Protein AF-A0A8J4AFY1-F1 (afdb_monomer)

Mean predicted aligned error: 15.75 Å

Radius of gyration: 25.74 Å; Cα contacts (8 Å, |Δi|>4): 44; chains: 1; bounding box: 50×51×75 Å

Structure (mmCIF, N/CA/C/O backbone):
data_AF-A0A8J4AFY1-F1
#
_entry.id   AF-A0A8J4AFY1-F1
#
loop_
_atom_site.group_PDB
_atom_site.id
_atom_site.type_symbol
_atom_site.label_atom_id
_atom_site.label_alt_id
_atom_site.label_comp_id
_atom_site.label_asym_id
_atom_site.label_entity_id
_atom_site.label_seq_id
_atom_site.pdbx_PDB_ins_code
_atom_site.Cartn_x
_atom_site.Cartn_y
_atom_site.Cartn_z
_atom_site.occupancy
_atom_site.B_iso_or_equiv
_atom_site.auth_seq_id
_atom_site.auth_comp_id
_atom_site.auth_asym_id
_atom_site.auth_atom_id
_atom_site.pdbx_PDB_model_num
ATOM 1 N N . MET A 1 1 ? 6.508 14.312 18.717 1.00 54.69 1 MET A N 1
ATOM 2 C CA . MET A 1 1 ? 6.370 14.007 17.274 1.00 54.69 1 MET A CA 1
ATOM 3 C C . MET A 1 1 ? 4.967 13.469 17.036 1.00 54.69 1 MET A C 1
ATOM 5 O O . MET A 1 1 ? 4.424 12.844 17.933 1.00 54.69 1 MET A O 1
ATOM 9 N N . THR A 1 2 ? 4.324 13.758 15.903 1.00 80.81 2 THR A N 1
ATOM 10 C CA . THR A 1 2 ? 2.975 13.216 15.638 1.00 80.81 2 THR A CA 1
ATOM 11 C C . THR A 1 2 ? 3.078 11.747 15.216 1.00 80.81 2 THR A C 1
ATOM 13 O O . THR A 1 2 ? 3.955 11.441 14.412 1.00 80.81 2 THR A O 1
ATOM 16 N N . ARG A 1 3 ? 2.156 10.871 15.641 1.00 86.56 3 ARG A N 1
ATOM 17 C CA . ARG A 1 3 ? 2.105 9.435 15.262 1.00 86.56 3 ARG A CA 1
ATOM 18 C C . ARG A 1 3 ? 2.258 9.174 13.751 1.00 86.56 3 ARG A C 1
ATOM 20 O O . ARG A 1 3 ? 2.871 8.199 13.332 1.00 86.56 3 ARG A O 1
ATOM 27 N N . LYS A 1 4 ? 1.775 10.100 12.916 1.00 86.38 4 LYS A N 1
ATOM 28 C CA . LYS A 1 4 ? 1.953 10.086 11.454 1.00 86.38 4 LYS A CA 1
ATOM 29 C C . LYS A 1 4 ? 3.419 10.206 11.000 1.00 86.38 4 LYS A C 1
ATOM 31 O O . LYS A 1 4 ? 3.819 9.555 10.041 1.00 86.38 4 LYS A O 1
ATOM 36 N N . HIS A 1 5 ? 4.229 11.014 11.684 1.00 85.81 5 HIS A N 1
ATOM 37 C CA . HIS A 1 5 ? 5.662 11.153 11.401 1.00 85.81 5 HIS A CA 1
ATOM 38 C C . HIS A 1 5 ? 6.442 9.898 11.793 1.00 85.81 5 HIS A C 1
ATOM 40 O O . HIS A 1 5 ? 7.357 9.516 11.075 1.00 85.81 5 HIS A O 1
ATOM 46 N N . GLU A 1 6 ? 6.061 9.234 12.884 1.00 88.75 6 GLU A N 1
ATOM 47 C CA . GLU A 1 6 ? 6.671 7.965 13.301 1.00 88.75 6 GLU A CA 1
ATOM 48 C C . GLU A 1 6 ? 6.366 6.850 12.295 1.00 88.75 6 GLU A C 1
ATOM 50 O O . GLU A 1 6 ? 7.277 6.145 11.864 1.00 88.75 6 GLU A O 1
ATOM 55 N N . ALA A 1 7 ? 5.114 6.758 11.831 1.00 88.88 7 ALA A N 1
ATOM 56 C CA . ALA A 1 7 ? 4.734 5.839 10.761 1.00 88.88 7 ALA A CA 1
ATOM 57 C C . ALA A 1 7 ? 5.510 6.115 9.457 1.00 88.88 7 ALA A C 1
ATOM 59 O O . ALA A 1 7 ? 6.003 5.185 8.819 1.00 88.88 7 ALA A O 1
ATOM 60 N N . ALA A 1 8 ? 5.677 7.389 9.082 1.00 86.69 8 ALA A N 1
ATOM 61 C CA . ALA A 1 8 ? 6.463 7.774 7.911 1.00 86.69 8 ALA A CA 1
ATOM 62 C C . ALA A 1 8 ? 7.958 7.438 8.065 1.00 86.69 8 ALA A C 1
ATOM 64 O O . ALA A 1 8 ? 8.573 6.938 7.125 1.00 86.69 8 ALA A O 1
ATOM 65 N N . ALA A 1 9 ? 8.538 7.667 9.246 1.00 88.38 9 ALA A N 1
ATOM 66 C CA . ALA A 1 9 ? 9.928 7.329 9.539 1.00 88.38 9 ALA A CA 1
ATOM 67 C C . ALA A 1 9 ? 10.170 5.812 9.503 1.00 88.38 9 ALA A C 1
ATOM 69 O O . ALA A 1 9 ? 11.194 5.364 8.990 1.00 88.38 9 ALA A O 1
ATOM 70 N N . LEU A 1 10 ? 9.210 5.016 9.988 1.00 90.06 10 LEU A N 1
ATOM 71 C CA . LEU A 1 10 ? 9.259 3.559 9.887 1.00 90.06 10 LEU A CA 1
ATOM 72 C C . LEU A 1 10 ? 9.205 3.096 8.422 1.00 90.06 10 LEU A C 1
ATOM 74 O O . LEU A 1 10 ? 9.980 2.230 8.019 1.00 90.06 10 LEU A O 1
ATOM 78 N N . ALA A 1 11 ? 8.326 3.701 7.617 1.00 89.31 11 ALA A N 1
ATOM 79 C CA . ALA A 1 11 ? 8.174 3.374 6.201 1.00 89.31 11 ALA A CA 1
ATOM 80 C C . ALA A 1 11 ? 9.394 3.766 5.347 1.00 89.31 11 ALA A C 1
ATOM 82 O O . ALA A 1 11 ? 9.660 3.105 4.344 1.00 89.31 11 ALA A O 1
ATOM 83 N N . ALA A 1 12 ? 10.147 4.801 5.740 1.00 87.62 12 ALA A N 1
ATOM 84 C CA . ALA A 1 12 ? 11.271 5.337 4.968 1.00 87.62 12 ALA A CA 1
ATOM 85 C C . ALA A 1 12 ? 12.292 4.260 4.566 1.00 87.62 12 ALA A C 1
ATOM 87 O O . ALA A 1 12 ? 12.652 4.171 3.398 1.00 87.62 12 ALA A O 1
ATOM 88 N N . ARG A 1 13 ? 12.661 3.363 5.491 1.00 87.81 13 ARG A N 1
ATOM 89 C CA . ARG A 1 13 ? 13.618 2.275 5.213 1.00 87.81 13 ARG A CA 1
ATOM 90 C C . ARG A 1 13 ? 13.131 1.321 4.121 1.00 87.81 13 ARG A C 1
ATOM 92 O O . ARG A 1 13 ? 13.916 0.881 3.289 1.00 87.81 13 ARG A O 1
ATOM 99 N N . GLY A 1 14 ? 11.837 1.001 4.123 1.00 86.38 14 GLY A N 1
ATOM 100 C CA . GLY A 1 14 ? 11.235 0.161 3.088 1.00 86.38 14 GLY A CA 1
ATOM 101 C C . GLY A 1 14 ? 11.163 0.878 1.740 1.00 86.38 14 GLY A C 1
ATOM 102 O O . GLY A 1 14 ? 11.420 0.269 0.708 1.00 86.38 14 GLY A O 1
ATOM 103 N N . ILE A 1 15 ? 10.865 2.180 1.749 1.00 87.25 15 ILE A N 1
ATOM 104 C CA . ILE A 1 15 ? 10.842 3.012 0.538 1.00 87.25 15 ILE A CA 1
ATOM 105 C C . ILE A 1 15 ? 12.237 3.100 -0.090 1.00 87.25 15 ILE A C 1
ATOM 107 O O . ILE A 1 15 ? 12.355 2.984 -1.310 1.00 87.25 15 ILE A O 1
ATOM 111 N N . ASP A 1 16 ? 13.278 3.268 0.723 1.00 87.44 16 ASP A N 1
ATOM 112 C CA . ASP A 1 16 ? 14.659 3.303 0.242 1.00 87.44 16 ASP A CA 1
ATOM 113 C C . ASP A 1 16 ? 15.071 1.944 -0.347 1.00 87.44 16 ASP A C 1
ATOM 115 O O . ASP A 1 16 ? 15.562 1.900 -1.470 1.00 87.44 16 ASP A O 1
ATOM 119 N N . ALA A 1 17 ? 14.735 0.825 0.305 1.00 85.25 17 ALA A N 1
ATOM 120 C CA . ALA A 1 17 ? 14.996 -0.510 -0.244 1.00 85.25 17 ALA A CA 1
ATOM 121 C C . ALA A 1 17 ? 14.274 -0.769 -1.585 1.00 85.25 17 ALA A C 1
ATOM 123 O O . 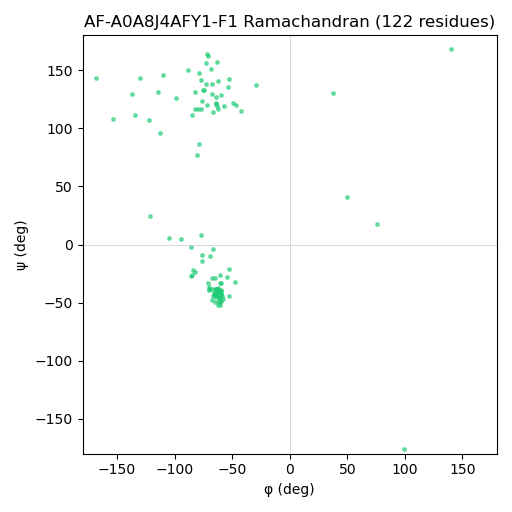ALA A 1 17 ? 14.841 -1.368 -2.499 1.00 85.25 17 ALA A O 1
ATOM 124 N N . ILE A 1 18 ? 13.031 -0.296 -1.735 1.00 85.94 18 ILE A N 1
ATOM 125 C CA . ILE A 1 18 ? 12.281 -0.372 -3.002 1.00 85.94 18 ILE A CA 1
ATOM 126 C C . ILE A 1 18 ? 12.954 0.475 -4.085 1.00 85.94 18 ILE A C 1
ATOM 128 O O . ILE A 1 18 ? 13.044 0.055 -5.240 1.00 85.94 18 ILE A O 1
ATOM 132 N N . ARG A 1 19 ? 13.426 1.673 -3.725 1.00 86.50 19 ARG A N 1
ATOM 133 C CA . ARG A 1 19 ? 14.168 2.542 -4.640 1.00 86.50 19 ARG A CA 1
ATOM 134 C C . ARG A 1 19 ? 15.452 1.864 -5.103 1.00 86.50 19 ARG A C 1
ATOM 136 O O . ARG A 1 19 ? 15.720 1.867 -6.300 1.00 86.50 19 ARG A O 1
ATOM 143 N N . ASP A 1 20 ? 16.195 1.250 -4.193 1.00 84.50 20 ASP A N 1
ATOM 144 C CA . ASP A 1 20 ? 17.427 0.535 -4.521 1.00 84.50 20 ASP A CA 1
ATOM 145 C C . ASP A 1 20 ? 17.156 -0.644 -5.465 1.00 84.50 20 ASP A C 1
ATOM 147 O O . ASP A 1 20 ? 17.874 -0.811 -6.452 1.00 84.50 20 ASP A O 1
ATOM 151 N N . ALA A 1 21 ? 16.071 -1.396 -5.234 1.00 81.00 21 ALA A N 1
ATOM 152 C CA . ALA A 1 21 ? 15.616 -2.476 -6.115 1.00 81.00 21 ALA A CA 1
ATOM 153 C C . ALA A 1 21 ? 15.227 -1.979 -7.522 1.00 81.00 21 ALA A C 1
ATOM 155 O O . ALA A 1 21 ? 15.496 -2.639 -8.523 1.00 81.00 21 ALA A O 1
ATOM 156 N N . TYR A 1 22 ? 14.613 -0.798 -7.621 1.00 80.56 22 TYR A N 1
ATOM 157 C CA . TYR A 1 22 ? 14.294 -0.180 -8.910 1.00 80.56 22 TYR A CA 1
ATOM 158 C C . TYR A 1 22 ? 15.549 0.299 -9.656 1.00 80.56 22 TYR A C 1
ATOM 160 O O . TYR A 1 22 ? 15.639 0.172 -10.878 1.00 80.56 22 TYR A O 1
ATOM 168 N N . LEU A 1 23 ? 16.516 0.857 -8.923 1.00 85.75 23 LEU A N 1
ATOM 169 C CA . LEU A 1 23 ? 17.765 1.380 -9.479 1.00 85.75 23 LEU A CA 1
ATOM 170 C C . LEU A 1 23 ? 18.770 0.281 -9.845 1.00 85.75 23 LEU A C 1
ATOM 172 O O . LEU A 1 23 ? 19.727 0.552 -10.573 1.00 85.75 23 LEU A O 1
ATOM 176 N N . THR A 1 24 ? 18.565 -0.953 -9.383 1.00 80.12 24 THR A N 1
ATOM 177 C CA . THR A 1 24 ? 19.406 -2.089 -9.764 1.00 80.12 24 THR A CA 1
ATOM 178 C C . THR A 1 24 ? 19.166 -2.512 -11.225 1.00 80.12 24 THR A C 1
ATOM 180 O O . THR A 1 24 ? 18.203 -2.108 -11.890 1.00 80.12 24 THR A O 1
ATOM 183 N N . GLY A 1 25 ? 20.120 -3.265 -11.782 1.00 73.12 25 GLY A N 1
ATOM 184 C CA . GLY A 1 25 ? 20.098 -3.696 -13.183 1.00 73.12 25 GLY A CA 1
ATOM 185 C C . GLY A 1 25 ? 18.915 -4.612 -13.523 1.00 73.12 25 GLY A C 1
ATOM 186 O O . GLY A 1 25 ? 18.346 -5.262 -12.652 1.00 73.12 25 GLY A O 1
ATOM 187 N N . GLY A 1 26 ? 18.551 -4.669 -14.803 1.00 84.75 26 GLY A N 1
ATOM 188 C CA . GLY A 1 26 ? 17.423 -5.454 -15.309 1.00 84.75 26 GLY A CA 1
ATOM 189 C C . GLY A 1 26 ? 16.648 -4.696 -16.385 1.00 84.75 26 GLY A C 1
ATOM 190 O O . GLY A 1 26 ? 16.861 -3.501 -16.594 1.00 84.75 26 GLY A O 1
ATOM 191 N N . SER A 1 27 ? 15.756 -5.396 -17.079 1.00 91.31 27 SER A N 1
ATOM 192 C CA . SER A 1 27 ? 14.794 -4.762 -17.987 1.00 91.31 27 SER A CA 1
ATOM 193 C C . SER A 1 27 ? 13.695 -4.033 -17.208 1.00 91.31 27 SER A C 1
ATOM 195 O O . SER A 1 27 ? 13.373 -4.396 -16.075 1.00 91.31 27 SER A O 1
ATOM 197 N N . ASP A 1 28 ? 13.052 -3.044 -17.830 1.00 88.50 28 ASP A N 1
ATOM 198 C CA . ASP A 1 28 ? 11.940 -2.319 -17.199 1.00 88.50 28 ASP A CA 1
ATOM 199 C C . ASP A 1 28 ? 10.769 -3.243 -16.837 1.00 88.50 28 ASP A C 1
ATOM 201 O O . ASP A 1 28 ? 10.141 -3.066 -15.795 1.00 88.50 28 ASP A O 1
ATOM 205 N N . ALA A 1 29 ? 10.530 -4.294 -17.629 1.00 88.31 29 ALA A N 1
ATOM 206 C CA . ALA A 1 29 ? 9.536 -5.318 -17.314 1.00 88.31 29 ALA A CA 1
ATOM 207 C C . ALA A 1 29 ? 9.859 -6.053 -16.001 1.00 88.31 29 ALA A C 1
ATOM 209 O O . ALA A 1 29 ? 8.976 -6.241 -15.166 1.00 88.31 29 ALA A O 1
ATOM 210 N N . GLN A 1 30 ? 11.126 -6.422 -15.782 1.00 88.31 30 GLN A N 1
ATOM 211 C CA . GLN A 1 30 ? 11.563 -7.072 -14.541 1.00 88.31 30 GLN A CA 1
ATOM 212 C C . GLN A 1 30 ? 11.467 -6.129 -13.340 1.00 88.31 30 GLN A C 1
ATOM 214 O O . GLN A 1 30 ? 11.047 -6.555 -12.267 1.00 88.31 30 GLN A O 1
ATOM 219 N N . ARG A 1 31 ? 11.794 -4.844 -13.522 1.00 86.62 31 ARG A N 1
ATOM 220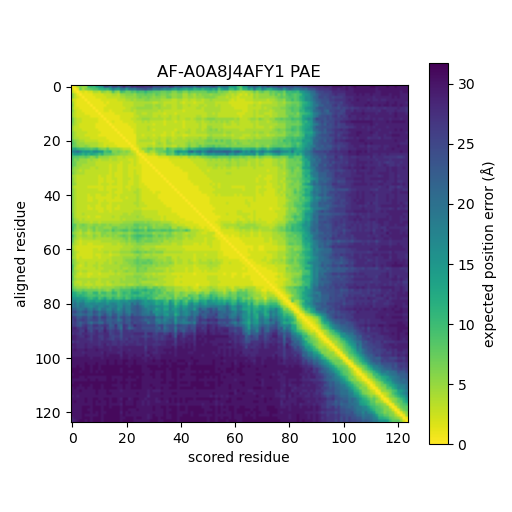 C CA . ARG A 1 31 ? 11.632 -3.826 -12.473 1.00 86.62 31 ARG A CA 1
ATOM 221 C C . ARG A 1 31 ? 10.171 -3.683 -12.065 1.00 86.62 31 ARG A C 1
ATOM 223 O O . ARG A 1 31 ? 9.861 -3.740 -10.881 1.00 86.62 31 ARG A O 1
ATOM 230 N N . VAL A 1 32 ? 9.267 -3.541 -13.034 1.00 85.81 32 VAL A N 1
ATOM 231 C CA . VAL A 1 32 ? 7.825 -3.432 -12.766 1.00 85.81 32 VAL A CA 1
ATOM 232 C C . VAL A 1 32 ? 7.295 -4.700 -12.096 1.00 85.81 32 VAL A C 1
ATOM 234 O O . VAL A 1 32 ? 6.580 -4.590 -11.103 1.00 85.81 32 VAL A O 1
ATOM 237 N N . ALA A 1 33 ? 7.683 -5.888 -12.569 1.00 86.25 33 ALA A N 1
ATOM 238 C CA . ALA A 1 33 ? 7.301 -7.151 -11.941 1.00 86.25 33 ALA A CA 1
ATOM 239 C C . ALA A 1 33 ? 7.762 -7.222 -10.475 1.00 86.25 33 ALA A C 1
ATOM 241 O O . ALA A 1 33 ? 6.956 -7.506 -9.595 1.00 86.25 33 ALA A O 1
ATOM 242 N N . ALA A 1 34 ? 9.018 -6.870 -10.187 1.00 87.06 34 ALA A N 1
ATOM 243 C CA . ALA A 1 34 ? 9.531 -6.836 -8.819 1.00 87.06 34 ALA A CA 1
ATOM 244 C C . ALA A 1 34 ? 8.740 -5.865 -7.924 1.00 87.06 34 ALA A C 1
ATOM 246 O O . ALA A 1 34 ? 8.397 -6.202 -6.792 1.00 87.06 34 ALA A O 1
ATOM 247 N N . LEU A 1 35 ? 8.396 -4.677 -8.432 1.00 86.06 35 LEU A N 1
ATOM 248 C CA . LEU A 1 35 ? 7.581 -3.707 -7.694 1.00 86.06 35 LEU A CA 1
ATOM 249 C C . LEU A 1 35 ? 6.163 -4.224 -7.413 1.00 86.06 35 LEU A C 1
ATOM 251 O O . LEU A 1 35 ? 5.640 -3.992 -6.321 1.00 86.06 35 LEU A O 1
ATOM 255 N N . ILE A 1 36 ? 5.552 -4.935 -8.366 1.00 85.75 36 ILE A N 1
ATOM 256 C CA . ILE A 1 36 ? 4.241 -5.577 -8.189 1.00 85.75 36 ILE A CA 1
ATOM 257 C C . ILE A 1 36 ? 4.308 -6.624 -7.071 1.00 85.75 36 ILE A C 1
ATOM 259 O O . ILE A 1 36 ? 3.467 -6.601 -6.170 1.00 85.75 36 ILE A O 1
ATOM 263 N N . GLU A 1 37 ? 5.326 -7.488 -7.084 1.00 87.38 37 GLU A N 1
ATOM 264 C CA . GLU A 1 37 ? 5.528 -8.516 -6.054 1.00 87.38 37 GLU A CA 1
ATOM 265 C C . GLU A 1 37 ? 5.720 -7.898 -4.661 1.00 87.38 37 GLU A C 1
ATOM 267 O O . GLU A 1 37 ? 5.070 -8.304 -3.693 1.00 87.38 37 GLU A O 1
ATOM 272 N N . ILE A 1 38 ? 6.543 -6.848 -4.554 1.00 86.81 38 ILE A N 1
ATOM 273 C CA . ILE A 1 38 ? 6.757 -6.132 -3.289 1.00 86.81 38 ILE A CA 1
ATOM 274 C C . ILE A 1 38 ? 5.447 -5.521 -2.775 1.00 86.81 38 ILE A C 1
ATOM 276 O O . ILE A 1 38 ? 5.122 -5.650 -1.591 1.00 86.81 38 ILE A O 1
ATOM 280 N N . ALA A 1 39 ? 4.674 -4.874 -3.652 1.00 84.62 39 ALA A N 1
ATOM 281 C CA . ALA A 1 39 ? 3.396 -4.275 -3.283 1.00 84.62 39 ALA A CA 1
ATOM 282 C C . ALA A 1 39 ? 2.392 -5.339 -2.801 1.00 84.62 39 ALA A C 1
ATOM 284 O O . ALA A 1 39 ? 1.721 -5.143 -1.782 1.00 84.62 39 ALA A O 1
ATOM 285 N N . GLY A 1 40 ? 2.323 -6.481 -3.491 1.00 83.88 40 GLY A N 1
ATOM 286 C CA . GLY A 1 40 ? 1.492 -7.621 -3.105 1.00 83.88 40 GLY A CA 1
ATOM 287 C C . GLY A 1 40 ? 1.866 -8.179 -1.730 1.00 83.88 40 GLY A C 1
ATOM 288 O O . GLY A 1 40 ? 0.998 -8.318 -0.862 1.00 83.88 40 GLY A O 1
ATOM 289 N N . ALA A 1 41 ? 3.158 -8.423 -1.497 1.00 89.38 41 ALA A N 1
ATOM 290 C CA . ALA A 1 41 ? 3.674 -8.915 -0.221 1.00 89.38 41 ALA A CA 1
ATOM 291 C C . ALA A 1 41 ? 3.384 -7.943 0.937 1.00 89.38 41 ALA A C 1
ATOM 293 O O . ALA A 1 41 ? 2.894 -8.353 1.994 1.00 89.38 41 ALA A O 1
ATOM 294 N N . ALA A 1 42 ? 3.608 -6.642 0.728 1.00 90.38 42 ALA A N 1
ATOM 295 C CA . ALA A 1 42 ? 3.319 -5.614 1.723 1.00 90.38 42 ALA A CA 1
ATOM 296 C C . ALA A 1 42 ? 1.822 -5.548 2.070 1.00 90.38 42 ALA A C 1
ATOM 298 O O . ALA A 1 42 ? 1.457 -5.484 3.247 1.00 90.38 42 ALA A O 1
ATOM 299 N N . ALA A 1 43 ? 0.939 -5.618 1.067 1.00 88.88 43 ALA A N 1
ATOM 300 C CA . ALA A 1 43 ? -0.505 -5.629 1.288 1.00 88.88 43 ALA A CA 1
ATOM 301 C C . ALA A 1 43 ? -0.961 -6.883 2.056 1.00 88.88 43 ALA A C 1
ATOM 303 O O . ALA A 1 43 ? -1.770 -6.782 2.981 1.00 88.88 43 ALA A O 1
ATOM 304 N N . ALA A 1 44 ? -0.423 -8.061 1.725 1.00 88.31 44 ALA A N 1
ATOM 305 C CA . ALA A 1 44 ? -0.714 -9.300 2.447 1.00 88.31 44 ALA A CA 1
ATOM 306 C C . ALA A 1 44 ? -0.296 -9.218 3.926 1.00 88.31 44 ALA A C 1
ATOM 308 O O . ALA A 1 44 ? -1.066 -9.599 4.817 1.00 88.31 44 ALA A O 1
ATOM 309 N N . LEU A 1 45 ? 0.881 -8.652 4.203 1.00 91.38 45 LEU A N 1
ATOM 310 C CA . LEU A 1 45 ? 1.353 -8.430 5.567 1.00 91.38 45 LEU A CA 1
ATOM 311 C C . LEU A 1 45 ? 0.461 -7.435 6.319 1.00 91.38 45 LEU A C 1
ATOM 313 O O . LEU A 1 45 ? 0.050 -7.710 7.445 1.00 91.38 45 LEU A O 1
ATOM 317 N N . ALA A 1 46 ? 0.093 -6.317 5.691 1.00 92.12 46 ALA A N 1
ATOM 318 C CA . ALA A 1 46 ? -0.792 -5.323 6.295 1.00 92.12 46 ALA A CA 1
ATOM 319 C C . ALA A 1 46 ? -2.160 -5.921 6.671 1.00 92.12 46 ALA A C 1
ATOM 321 O O . ALA A 1 46 ? -2.636 -5.709 7.786 1.00 92.12 46 ALA A O 1
ATOM 322 N N . ARG A 1 47 ? -2.768 -6.730 5.789 1.00 91.12 47 ARG A N 1
ATOM 323 C CA . ARG A 1 47 ? -4.023 -7.456 6.077 1.00 91.12 47 ARG A CA 1
ATOM 324 C C . ARG A 1 47 ? -3.871 -8.407 7.254 1.00 91.12 47 ARG A C 1
ATOM 326 O O . ARG A 1 47 ? -4.756 -8.478 8.102 1.00 91.12 47 ARG A O 1
ATOM 333 N N . THR A 1 48 ? -2.751 -9.121 7.302 1.00 92.50 48 THR A N 1
ATOM 334 C CA . THR A 1 48 ? -2.420 -10.054 8.382 1.00 92.50 48 THR A CA 1
ATOM 335 C C . THR A 1 48 ? -2.346 -9.314 9.716 1.00 92.50 48 THR A C 1
ATOM 337 O O . THR A 1 48 ? -3.055 -9.670 10.656 1.00 92.50 48 THR A O 1
ATOM 340 N N . VAL A 1 49 ? -1.572 -8.228 9.784 1.00 93.50 49 VAL A N 1
ATOM 341 C CA . VAL A 1 49 ? -1.457 -7.397 10.989 1.00 93.50 49 VAL A CA 1
ATOM 342 C C . VAL A 1 49 ? -2.816 -6.827 11.389 1.00 93.50 49 VAL A C 1
ATOM 344 O O . VAL A 1 49 ? -3.216 -6.982 12.540 1.00 93.50 49 VAL A O 1
ATOM 347 N N . ALA A 1 50 ? -3.564 -6.240 10.453 1.00 91.12 50 ALA A N 1
ATOM 348 C CA . ALA A 1 50 ? -4.873 -5.660 10.739 1.00 91.12 50 ALA A CA 1
ATOM 349 C C . ALA A 1 50 ? -5.870 -6.700 11.276 1.00 91.12 50 ALA A C 1
ATOM 351 O O . ALA A 1 50 ? -6.585 -6.422 12.239 1.00 91.12 50 ALA A O 1
ATOM 352 N N . ARG A 1 51 ? -5.881 -7.912 10.703 1.00 88.06 51 ARG A N 1
ATOM 353 C CA . ARG A 1 51 ? -6.755 -9.013 11.129 1.00 88.06 51 ARG A CA 1
ATOM 354 C C . ARG A 1 51 ? -6.396 -9.532 12.520 1.00 88.06 51 ARG A C 1
ATOM 356 O O . ARG A 1 51 ? -7.294 -9.699 13.336 1.00 88.06 51 ARG A O 1
ATOM 363 N N . PHE A 1 52 ? -5.117 -9.797 12.785 1.00 93.00 52 PHE A N 1
ATOM 364 C CA . PHE A 1 52 ? -4.679 -10.408 14.048 1.00 93.00 52 PHE A CA 1
ATOM 365 C C . PHE A 1 52 ? -4.534 -9.412 15.200 1.00 93.00 52 PHE A C 1
ATOM 367 O O . PHE A 1 52 ? -4.577 -9.813 16.359 1.00 93.00 52 PHE A O 1
ATOM 374 N N . ARG A 1 53 ? -4.338 -8.123 14.906 1.00 91.25 53 ARG A N 1
ATOM 375 C CA . ARG A 1 53 ? -4.185 -7.066 15.918 1.00 91.25 53 ARG A CA 1
ATOM 376 C C . ARG A 1 53 ? -5.418 -6.177 16.059 1.00 91.25 53 ARG A C 1
ATOM 378 O O . ARG A 1 53 ? -5.354 -5.205 16.798 1.00 91.25 53 ARG A O 1
ATOM 385 N N . HIS A 1 54 ? -6.515 -6.507 15.373 1.00 88.19 54 HIS A N 1
ATOM 386 C CA . HIS A 1 54 ? -7.772 -5.752 15.403 1.00 88.19 54 HIS A CA 1
ATOM 387 C C . HIS A 1 54 ? -7.578 -4.244 15.166 1.00 88.19 54 HIS A C 1
ATOM 389 O O . HIS A 1 54 ? -8.196 -3.416 15.830 1.00 88.19 54 HIS A O 1
ATOM 395 N N . VAL A 1 55 ? -6.700 -3.888 14.224 1.00 90.94 55 VAL A N 1
ATOM 396 C CA . VAL A 1 55 ? -6.369 -2.484 13.939 1.00 90.94 55 VAL A CA 1
ATOM 397 C C . VAL A 1 55 ? -7.580 -1.781 13.328 1.00 90.94 55 VAL A C 1
ATOM 399 O O . VAL A 1 55 ? -8.151 -2.264 12.345 1.00 90.94 55 VAL A O 1
ATOM 402 N N . ASP A 1 56 ? -7.949 -0.624 13.879 1.00 89.62 56 ASP A N 1
ATOM 403 C CA . ASP A 1 56 ? -9.052 0.177 13.356 1.00 89.62 56 ASP A CA 1
ATOM 404 C C . ASP A 1 56 ? -8.652 0.890 12.053 1.00 89.62 56 ASP A C 1
ATOM 406 O O . ASP A 1 56 ? -7.619 1.554 11.941 1.00 89.62 56 ASP A O 1
ATOM 410 N N . ARG A 1 57 ? -9.528 0.802 11.051 1.00 88.62 57 ARG A N 1
ATOM 411 C CA . ARG A 1 57 ? -9.391 1.529 9.785 1.00 88.62 57 ARG A CA 1
ATOM 412 C C . ARG A 1 57 ? -9.388 3.045 9.984 1.00 88.62 57 ARG A C 1
ATOM 414 O O . ARG A 1 57 ? -8.733 3.736 9.211 1.00 88.62 57 ARG A O 1
ATOM 421 N N . VAL A 1 58 ? -10.127 3.559 10.974 1.00 91.44 58 VAL A N 1
ATOM 422 C CA . VAL A 1 58 ? -10.204 5.004 11.244 1.00 91.44 58 VAL A CA 1
ATOM 423 C C . VAL A 1 58 ? -8.846 5.516 11.695 1.00 91.44 58 VAL A C 1
ATOM 425 O O . VAL A 1 58 ? -8.367 6.516 11.169 1.00 91.44 58 VAL A O 1
ATOM 428 N N . GLU A 1 59 ? -8.175 4.772 12.572 1.00 91.88 59 GLU A N 1
ATOM 429 C CA . GLU A 1 59 ? -6.806 5.076 12.976 1.00 91.88 59 GLU A CA 1
ATOM 430 C C . GLU A 1 59 ? -5.842 5.051 11.782 1.00 91.88 59 GLU A C 1
ATOM 432 O O . GLU A 1 59 ? -5.058 5.984 11.595 1.00 91.88 59 GLU A O 1
ATOM 437 N N . LEU A 1 60 ? -5.942 4.043 10.910 1.00 91.50 60 LEU A N 1
ATOM 438 C CA . LEU A 1 60 ? -5.101 3.960 9.712 1.00 91.50 60 LEU A CA 1
ATOM 439 C C . LEU A 1 60 ? -5.282 5.166 8.779 1.00 91.50 60 LEU A C 1
ATOM 441 O O . LEU A 1 60 ? -4.287 5.675 8.264 1.00 91.50 60 LEU A O 1
ATOM 445 N N . PHE A 1 61 ? -6.508 5.671 8.595 1.00 91.94 61 PHE A N 1
ATOM 446 C CA . PHE A 1 61 ? -6.771 6.862 7.774 1.00 91.94 61 PHE A CA 1
ATOM 447 C C . PHE A 1 61 ? -6.067 8.130 8.279 1.00 91.94 61 PHE A C 1
ATOM 449 O O . PHE A 1 61 ? -5.798 9.034 7.480 1.00 91.94 61 PHE A O 1
ATOM 456 N N . GLU A 1 62 ? -5.766 8.210 9.575 1.00 92.69 62 GLU A N 1
ATOM 457 C CA . GLU A 1 62 ? -5.037 9.334 10.169 1.00 92.69 62 GLU A CA 1
ATOM 458 C C . GLU A 1 62 ? -3.514 9.164 10.074 1.00 92.69 62 GLU A C 1
ATOM 460 O O . GLU A 1 62 ? -2.775 10.150 9.998 1.00 92.69 62 GLU A O 1
ATOM 465 N N . LEU A 1 63 ? -3.031 7.919 10.024 1.00 91.69 63 LEU A N 1
ATOM 466 C CA . LEU A 1 63 ? -1.603 7.602 9.947 1.00 91.69 63 LEU A CA 1
ATOM 467 C C . LEU A 1 63 ? -1.052 7.616 8.518 1.00 91.69 63 LEU A C 1
ATOM 469 O O . LEU A 1 63 ? 0.134 7.884 8.327 1.00 91.69 63 LEU A O 1
ATOM 473 N N . VAL A 1 64 ? -1.884 7.364 7.505 1.00 89.19 64 VAL A N 1
ATOM 474 C CA . VAL A 1 64 ? -1.430 7.353 6.109 1.00 89.19 64 VAL A CA 1
ATOM 475 C C . VAL A 1 64 ? -1.498 8.733 5.455 1.00 89.19 64 VAL A C 1
ATOM 477 O O . VAL A 1 64 ? -2.347 9.576 5.753 1.00 89.19 64 VAL A O 1
ATOM 480 N N . SER A 1 65 ? -0.605 8.972 4.496 1.00 84.81 65 SER A N 1
ATOM 481 C CA . SER A 1 65 ? -0.658 10.174 3.655 1.00 84.81 65 SER A CA 1
ATOM 482 C C . SER A 1 65 ? -1.830 10.143 2.673 1.00 84.81 65 SER A C 1
ATOM 484 O O . SER A 1 65 ? -2.401 11.190 2.378 1.00 84.81 65 SER A O 1
ATOM 486 N N . ARG A 1 66 ? -2.203 8.955 2.180 1.00 85.19 66 ARG A N 1
ATOM 487 C CA . ARG A 1 66 ? -3.269 8.757 1.193 1.00 85.19 66 ARG A CA 1
ATOM 488 C C . ARG A 1 66 ? -4.329 7.812 1.733 1.00 85.19 66 ARG A C 1
ATOM 490 O O . ARG A 1 66 ? -4.131 6.605 1.819 1.00 85.19 66 ARG A O 1
ATOM 497 N N . ARG A 1 67 ? -5.484 8.377 2.076 1.00 87.56 67 ARG A N 1
ATOM 498 C CA . ARG A 1 67 ? -6.614 7.612 2.618 1.00 87.56 67 ARG A CA 1
ATOM 499 C C . ARG A 1 67 ? -7.190 6.616 1.608 1.00 87.56 67 ARG A C 1
ATOM 501 O O . ARG A 1 67 ? -7.662 5.562 2.014 1.00 87.56 67 ARG A O 1
ATOM 508 N N . SER A 1 68 ? -7.093 6.906 0.309 1.00 84.56 68 SER A N 1
ATOM 509 C CA . SER A 1 68 ? -7.517 6.010 -0.781 1.00 84.56 68 SER A CA 1
ATOM 510 C C . SER A 1 68 ? -6.887 4.620 -0.713 1.00 84.56 68 SER A C 1
ATOM 512 O O . SER A 1 68 ? -7.489 3.656 -1.173 1.00 84.56 68 SER A O 1
ATOM 514 N N . ASP A 1 69 ? -5.697 4.511 -0.126 1.00 84.75 69 ASP A N 1
ATOM 515 C CA . ASP A 1 69 ? -4.895 3.292 -0.167 1.00 84.75 69 ASP A CA 1
ATOM 516 C C . ASP A 1 69 ? -5.319 2.304 0.928 1.00 84.75 69 ASP A C 1
ATOM 518 O O . ASP A 1 69 ? -5.116 1.099 0.789 1.00 84.75 69 ASP A O 1
ATOM 522 N N . VAL A 1 70 ? -5.973 2.791 1.991 1.00 89.12 70 VAL A N 1
ATOM 523 C CA . VAL A 1 70 ? -6.315 1.994 3.178 1.00 89.12 70 VAL A CA 1
ATOM 524 C C . VAL A 1 70 ? -7.259 0.849 2.833 1.00 89.12 70 VAL A C 1
ATOM 526 O O . VAL A 1 70 ? -6.977 -0.297 3.171 1.00 89.12 70 VAL A O 1
ATOM 529 N N . LEU A 1 71 ? -8.381 1.125 2.164 1.00 88.38 71 LEU A N 1
ATOM 530 C CA . LEU A 1 71 ? -9.385 0.087 1.918 1.00 88.38 71 LEU A CA 1
ATOM 531 C C . LEU A 1 71 ? -8.845 -1.023 0.994 1.00 88.38 71 LEU A C 1
ATOM 533 O O . LEU A 1 71 ? -8.904 -2.187 1.403 1.00 88.38 71 LEU A O 1
ATOM 537 N N . PRO A 1 72 ? -8.233 -0.722 -0.169 1.00 85.19 72 PRO A N 1
ATOM 538 C CA . PRO A 1 72 ? -7.674 -1.759 -1.036 1.00 85.19 72 PRO A CA 1
ATOM 539 C C . PRO A 1 72 ? -6.534 -2.559 -0.387 1.00 85.19 72 PRO A C 1
ATOM 541 O O . PRO A 1 72 ? -6.481 -3.789 -0.512 1.00 85.19 72 PRO A O 1
ATOM 544 N N . VAL A 1 73 ? -5.646 -1.894 0.372 1.00 87.44 73 VAL A N 1
ATOM 545 C CA . VAL A 1 73 ? -4.585 -2.580 1.131 1.00 87.44 73 VAL A CA 1
ATOM 546 C C . VAL A 1 73 ? -5.202 -3.558 2.121 1.00 87.44 73 VAL A C 1
ATOM 548 O O . VAL A 1 73 ? -4.752 -4.692 2.195 1.00 87.44 73 VAL A O 1
ATOM 551 N N . LEU A 1 74 ? -6.301 -3.198 2.786 1.00 89.19 74 LEU A N 1
ATOM 552 C CA . LEU A 1 74 ? -7.040 -4.091 3.684 1.00 89.19 74 LEU A CA 1
ATOM 553 C C . LEU A 1 74 ? -7.928 -5.128 2.963 1.00 89.19 74 LEU A C 1
ATOM 555 O O . LEU A 1 74 ? -8.697 -5.834 3.615 1.00 89.19 74 LEU A O 1
ATOM 559 N N . GLY A 1 75 ? -7.825 -5.252 1.635 1.00 82.56 75 GLY A N 1
ATOM 560 C CA . GLY A 1 75 ? -8.591 -6.216 0.835 1.00 82.56 75 GLY A CA 1
ATOM 561 C C . GLY A 1 75 ? -10.051 -5.811 0.622 1.00 82.56 75 GLY A C 1
ATOM 562 O O . GLY A 1 75 ? -10.884 -6.650 0.291 1.00 82.56 75 GLY A O 1
ATOM 563 N N . ARG A 1 76 ? -10.380 -4.534 0.841 1.00 81.62 76 ARG A N 1
ATOM 564 C CA . ARG A 1 76 ? -11.716 -3.962 0.664 1.00 81.62 76 ARG A CA 1
ATOM 565 C C . ARG A 1 76 ? -11.687 -2.971 -0.501 1.00 81.62 76 ARG A C 1
ATOM 567 O O . ARG A 1 76 ? -11.342 -1.810 -0.327 1.00 81.62 76 ARG A O 1
ATOM 574 N N . GLY A 1 77 ? -12.060 -3.426 -1.691 1.00 76.94 77 GLY A N 1
ATOM 575 C CA . GLY A 1 77 ? -12.010 -2.621 -2.916 1.00 76.94 77 GLY A CA 1
ATOM 576 C C . GLY A 1 77 ? -10.776 -2.912 -3.769 1.00 76.94 77 GLY A C 1
ATOM 577 O O . GLY A 1 77 ? -10.005 -3.821 -3.472 1.00 76.94 77 GLY A O 1
ATOM 578 N N . GLN A 1 78 ? -10.624 -2.158 -4.854 1.00 67.56 78 GLN A N 1
ATOM 579 C CA . GLN A 1 78 ? -9.560 -2.342 -5.842 1.00 67.56 78 GLN A CA 1
ATOM 580 C C . GLN A 1 78 ? -8.569 -1.185 -5.766 1.00 67.56 78 GLN A C 1
ATOM 582 O O . GLN A 1 78 ? -8.969 -0.047 -5.502 1.00 67.56 78 GLN A O 1
ATOM 587 N N . TRP A 1 79 ? -7.285 -1.455 -6.016 1.00 67.50 79 TRP A N 1
ATOM 588 C CA . TRP A 1 79 ? -6.366 -0.365 -6.325 1.00 67.50 79 TRP A CA 1
ATOM 589 C C . TRP A 1 79 ? -6.829 0.278 -7.629 1.00 67.50 79 TRP A C 1
ATOM 591 O O . TRP A 1 79 ? -6.967 -0.408 -8.641 1.00 67.50 79 TRP A O 1
ATOM 601 N N . LEU A 1 80 ? -7.126 1.580 -7.606 1.00 59.31 80 LEU A N 1
ATOM 602 C CA . LEU A 1 80 ? -7.472 2.272 -8.842 1.00 59.31 80 LEU A CA 1
ATOM 603 C C . LEU A 1 80 ? -6.252 2.201 -9.775 1.00 59.31 80 LEU A C 1
ATOM 605 O O . LEU A 1 80 ? -5.132 2.404 -9.299 1.00 59.31 80 LEU A O 1
ATOM 609 N N . PRO A 1 81 ? -6.441 1.996 -11.091 1.00 54.47 81 PRO A N 1
ATOM 610 C CA . PRO A 1 81 ? -5.347 2.010 -12.069 1.00 54.47 81 PRO A CA 1
ATOM 611 C C . PRO A 1 81 ? -4.487 3.285 -12.008 1.00 54.47 81 PRO A C 1
ATOM 613 O O . PRO A 1 81 ? -3.343 3.300 -12.444 1.00 54.47 81 PRO A O 1
ATOM 616 N N . THR A 1 82 ? -5.035 4.360 -11.436 1.00 52.22 82 THR A N 1
ATOM 617 C CA . THR A 1 82 ? -4.414 5.676 -11.257 1.00 52.22 82 THR A CA 1
ATOM 618 C C . THR A 1 82 ? -3.731 5.879 -9.897 1.00 52.22 82 THR A C 1
ATOM 620 O O . THR A 1 82 ? -3.251 6.979 -9.621 1.00 52.22 82 THR A O 1
ATOM 623 N N . MET A 1 83 ? -3.650 4.861 -9.027 1.00 55.81 83 MET A N 1
ATOM 624 C CA . MET A 1 83 ? -3.016 4.979 -7.698 1.00 55.81 83 MET A CA 1
ATOM 625 C C . MET A 1 83 ? -1.500 5.219 -7.732 1.00 55.81 83 MET A C 1
ATOM 627 O O . MET A 1 83 ? -0.899 5.543 -6.707 1.00 55.81 83 MET A O 1
ATOM 631 N N . THR A 1 84 ? -0.889 5.218 -8.910 1.00 49.41 84 THR A N 1
ATOM 632 C CA . THR A 1 84 ? 0.329 5.981 -9.192 1.00 49.41 84 THR A CA 1
ATOM 633 C C . THR A 1 84 ? -0.027 7.443 -9.481 1.00 49.41 84 THR A C 1
ATOM 635 O O . THR A 1 84 ? -0.048 7.867 -10.635 1.00 49.41 84 THR A O 1
ATOM 638 N N . TYR A 1 85 ? -0.334 8.256 -8.463 1.00 50.16 85 TYR A N 1
ATOM 639 C CA . TYR A 1 85 ? -0.510 9.688 -8.736 1.00 50.16 85 TYR A CA 1
ATOM 640 C C . TYR A 1 85 ? 0.798 10.325 -9.218 1.00 50.16 85 TYR A C 1
ATOM 642 O O . TYR A 1 85 ? 1.834 10.254 -8.554 1.00 50.16 85 TYR A O 1
ATOM 650 N N . HIS A 1 86 ? 0.662 10.980 -10.367 1.00 41.06 86 HIS A N 1
ATOM 651 C CA . HIS A 1 86 ? 1.608 11.820 -11.086 1.00 41.06 86 HIS A CA 1
ATOM 652 C C . HIS A 1 86 ? 2.314 12.847 -10.180 1.00 41.06 86 HIS A C 1
ATOM 654 O O . HIS A 1 86 ? 1.672 13.730 -9.606 1.00 41.06 86 HIS A O 1
ATOM 660 N N . VAL A 1 87 ? 3.647 12.772 -10.106 1.00 40.12 87 VAL A N 1
ATOM 661 C CA . VAL A 1 87 ? 4.501 13.871 -9.627 1.00 40.12 87 VAL A CA 1
ATOM 662 C C . VAL A 1 87 ? 4.496 14.953 -10.713 1.00 40.12 87 VAL A C 1
ATOM 664 O O . VAL A 1 87 ? 4.892 14.656 -11.840 1.00 40.12 87 V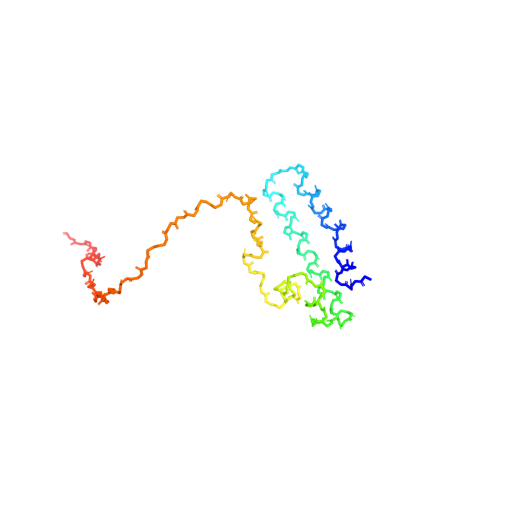AL A O 1
ATOM 667 N N . PRO A 1 88 ? 4.051 16.195 -10.445 1.00 45.84 88 PRO A N 1
ATOM 668 C CA . PRO A 1 88 ? 4.175 1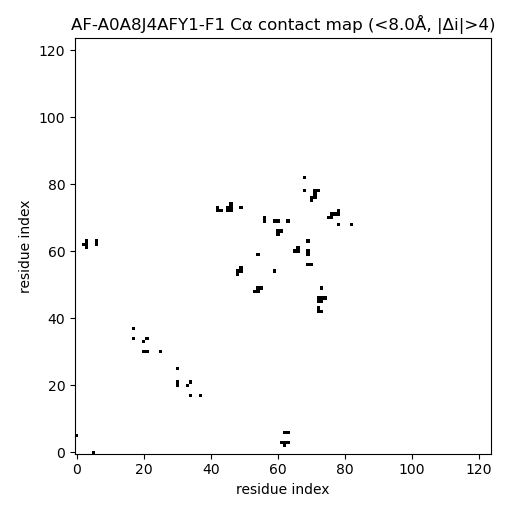7.268 -11.424 1.00 45.84 88 PRO A CA 1
ATOM 669 C C . PRO A 1 88 ? 5.653 17.475 -11.770 1.00 45.84 88 PRO A C 1
ATOM 671 O O . PRO A 1 88 ? 6.470 17.657 -10.866 1.00 45.84 88 PRO A O 1
ATOM 674 N N . ALA A 1 89 ? 6.004 17.486 -13.060 1.00 45.78 89 ALA A N 1
ATOM 675 C CA . ALA A 1 89 ? 7.319 17.962 -13.490 1.00 45.78 89 ALA A CA 1
ATOM 676 C C . ALA A 1 89 ? 7.570 19.370 -12.904 1.0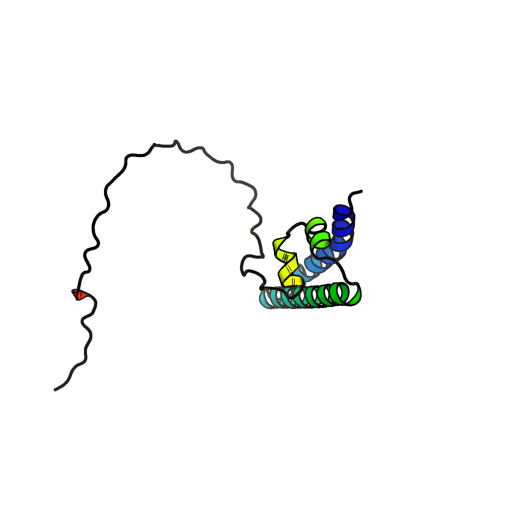0 45.78 89 ALA A C 1
ATOM 678 O O . ALA A 1 89 ? 6.611 20.152 -12.828 1.00 45.78 89 ALA A O 1
ATOM 679 N N . PRO A 1 90 ? 8.809 19.716 -12.487 1.00 44.88 90 PRO A N 1
ATOM 680 C CA . PRO A 1 90 ? 9.116 21.025 -11.912 1.00 44.88 90 PRO A CA 1
ATOM 681 C C . PRO A 1 90 ? 8.548 22.123 -12.813 1.00 44.88 90 PRO A C 1
ATOM 683 O O . PRO A 1 90 ? 8.799 22.155 -14.020 1.00 44.88 90 PRO A O 1
ATOM 686 N N . GLY A 1 91 ? 7.675 22.950 -12.233 1.00 45.53 91 GLY A N 1
ATOM 687 C CA . GLY A 1 91 ? 6.754 23.783 -12.997 1.00 45.53 91 GLY A CA 1
ATOM 688 C C . GLY A 1 91 ? 7.485 24.702 -13.971 1.00 45.53 91 GLY A C 1
ATOM 689 O O . GLY A 1 91 ? 8.233 25.587 -13.560 1.00 45.53 91 GLY A O 1
ATOM 690 N N . LYS A 1 92 ? 7.224 24.552 -15.274 1.00 52.94 92 LYS A N 1
ATOM 691 C CA . LYS A 1 92 ? 7.586 25.589 -16.244 1.00 52.94 92 LYS A CA 1
ATOM 692 C C . LYS A 1 92 ? 6.762 26.838 -15.917 1.00 52.94 92 LYS A C 1
ATOM 694 O O . LYS A 1 92 ? 5.531 26.792 -15.892 1.00 52.94 92 LYS A O 1
ATOM 699 N N . ARG A 1 93 ? 7.458 27.942 -15.627 1.00 49.25 93 ARG A N 1
ATOM 700 C CA . ARG A 1 93 ? 6.911 29.272 -15.313 1.00 49.25 93 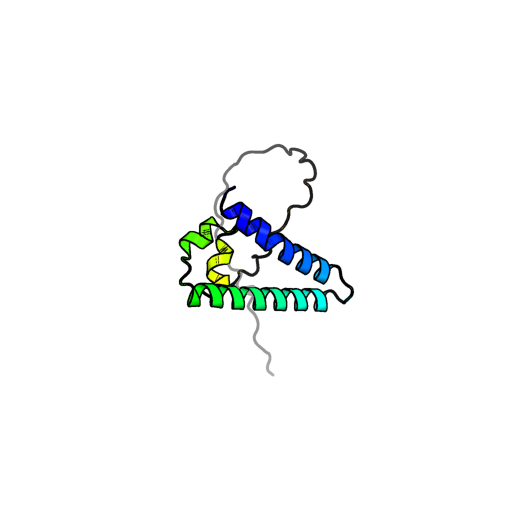ARG A CA 1
ATOM 701 C C . ARG A 1 93 ? 5.7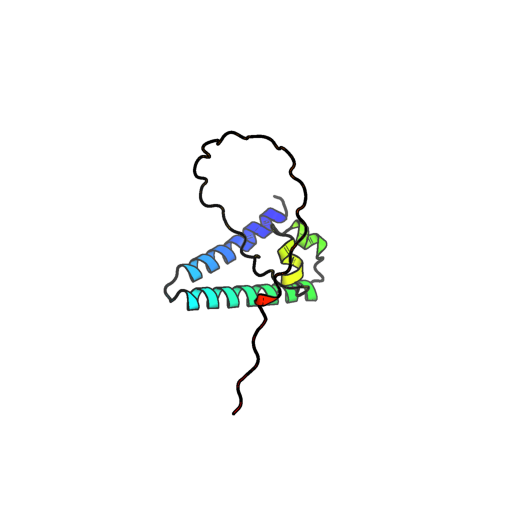41 29.609 -16.250 1.00 49.25 93 ARG A C 1
ATOM 703 O O . ARG A 1 93 ? 5.938 29.742 -17.456 1.00 49.25 93 ARG A O 1
ATOM 710 N N . ARG A 1 94 ? 4.524 29.744 -15.707 1.00 49.44 94 ARG A N 1
ATOM 711 C CA . ARG A 1 94 ? 3.319 30.077 -16.487 1.00 49.44 94 ARG A CA 1
ATOM 712 C C . ARG A 1 94 ? 3.475 31.454 -17.140 1.00 49.44 94 ARG A C 1
ATOM 714 O O . ARG A 1 94 ? 3.516 32.464 -16.444 1.00 49.44 94 ARG A O 1
ATOM 721 N N . VAL A 1 95 ? 3.486 31.505 -18.469 1.00 57.97 95 VAL A N 1
ATOM 722 C CA . VAL A 1 95 ? 3.192 32.737 -19.213 1.00 57.97 95 VAL A CA 1
ATOM 723 C C . VAL A 1 95 ? 1.672 32.914 -19.182 1.00 57.97 95 VAL A C 1
ATOM 725 O O . VAL A 1 95 ? 0.930 32.054 -19.654 1.00 57.97 95 VAL A O 1
ATOM 728 N N . ARG A 1 96 ? 1.189 33.991 -18.554 1.00 53.50 96 ARG A N 1
ATOM 729 C CA . ARG A 1 96 ? -0.242 34.331 -18.502 1.00 53.50 96 ARG A CA 1
ATOM 730 C C . ARG A 1 96 ? -0.755 34.598 -19.921 1.00 53.50 96 ARG A C 1
ATOM 732 O O . ARG A 1 96 ? -0.314 35.556 -20.548 1.00 53.50 96 ARG A O 1
ATOM 739 N N . ARG A 1 97 ? -1.728 33.816 -20.398 1.00 54.03 97 ARG A N 1
ATOM 740 C CA . ARG A 1 97 ? -2.519 34.161 -21.589 1.00 54.03 97 ARG A CA 1
ATOM 741 C C . ARG A 1 97 ? -3.851 34.766 -21.136 1.00 54.03 97 ARG A C 1
ATOM 743 O O . ARG A 1 97 ? -4.524 34.193 -20.284 1.00 54.03 97 ARG A O 1
ATOM 750 N N . ARG A 1 98 ? -4.155 35.962 -21.652 1.00 47.38 98 ARG A N 1
ATOM 751 C CA . ARG A 1 98 ? -5.357 36.762 -21.364 1.00 47.38 98 ARG A CA 1
ATOM 752 C C . ARG A 1 98 ? -6.636 35.947 -21.592 1.00 47.38 98 ARG A C 1
ATOM 754 O O . ARG A 1 98 ? -6.762 35.262 -22.601 1.00 47.38 98 ARG A O 1
ATOM 761 N N . SER A 1 99 ? -7.557 36.064 -20.646 1.00 54.69 99 SER A N 1
ATOM 762 C CA . SER A 1 99 ? -8.922 35.545 -20.671 1.00 54.69 99 SER A CA 1
ATOM 763 C C . SER A 1 99 ? -9.815 36.393 -21.576 1.00 54.69 99 SER A C 1
ATOM 765 O O . SER A 1 99 ? -9.830 37.610 -21.404 1.00 54.69 99 SER A O 1
ATOM 767 N N . ASN A 1 100 ? -10.603 35.756 -22.445 1.00 45.78 100 ASN A N 1
ATOM 768 C CA . ASN A 1 100 ? -11.803 36.368 -23.013 1.00 45.78 100 ASN A CA 1
ATOM 769 C C . ASN A 1 100 ? -13.038 35.606 -22.525 1.00 45.78 100 ASN A C 1
ATOM 771 O O . ASN A 1 100 ? -13.073 34.377 -22.516 1.00 45.78 100 ASN A O 1
ATOM 775 N N . THR A 1 101 ? -13.999 36.390 -22.058 1.00 45.72 101 THR A N 1
ATOM 776 C CA . THR A 1 101 ? -15.250 36.011 -21.408 1.00 45.72 101 THR A CA 1
ATOM 777 C C . THR A 1 101 ? -16.304 35.551 -22.421 1.00 45.72 101 THR A C 1
ATOM 779 O O . THR A 1 101 ? -16.350 36.047 -23.540 1.00 45.72 101 THR A O 1
ATOM 782 N N . SER A 1 102 ? -17.127 34.607 -21.959 1.00 44.97 102 SER A N 1
ATOM 783 C CA . SER A 1 102 ? -18.365 34.031 -22.506 1.00 44.97 102 SER A CA 1
ATOM 784 C C . SER A 1 102 ? -19.242 34.922 -23.403 1.00 44.97 102 SER A C 1
ATOM 786 O O . SER A 1 102 ? -19.600 36.030 -23.004 1.00 44.97 102 SER A O 1
ATOM 788 N N . THR A 1 103 ? -19.743 34.331 -24.493 1.00 40.16 103 THR A N 1
ATOM 789 C CA . THR A 1 103 ? -21.084 34.608 -25.032 1.00 40.16 103 THR A CA 1
ATOM 790 C C . THR A 1 103 ? -21.724 33.273 -25.429 1.00 40.16 103 THR A C 1
ATOM 792 O O . THR A 1 103 ? -21.084 32.443 -26.067 1.00 40.16 103 THR A O 1
ATOM 795 N N . ALA A 1 104 ? -22.952 33.041 -24.968 1.00 53.66 104 ALA A N 1
ATOM 796 C CA . ALA A 1 104 ? -23.709 31.803 -25.132 1.00 53.66 104 ALA A CA 1
ATOM 797 C C . ALA A 1 104 ? -24.112 31.544 -26.596 1.00 53.66 104 ALA A C 1
ATOM 799 O O . ALA A 1 104 ? -24.596 32.461 -27.254 1.00 53.66 104 ALA A O 1
ATOM 800 N N . GLU A 1 105 ? -24.005 30.295 -27.063 1.00 49.16 105 GLU A N 1
ATOM 801 C CA . GLU A 1 105 ? -24.597 29.844 -28.330 1.00 49.16 105 GLU A CA 1
ATOM 802 C C . GLU A 1 105 ? -25.411 28.547 -28.146 1.00 49.16 105 GLU A C 1
ATOM 804 O O . GLU A 1 105 ? -25.109 27.688 -27.319 1.00 49.16 105 GLU A O 1
ATOM 809 N N . VAL A 1 106 ? -26.512 28.510 -28.895 1.00 57.03 106 VAL A N 1
ATOM 810 C CA . VAL A 1 106 ? -27.744 27.699 -28.829 1.00 57.03 106 VAL A CA 1
ATOM 811 C C . VAL A 1 106 ? -27.508 26.205 -29.147 1.00 57.03 106 VAL A C 1
ATOM 813 O O . VAL A 1 106 ? -26.623 25.903 -29.946 1.00 57.03 106 VAL A O 1
ATOM 816 N N . PRO A 1 107 ? -28.292 25.243 -28.605 1.00 46.78 107 PRO A N 1
ATOM 817 C CA . PRO A 1 107 ? -28.109 23.833 -28.944 1.00 46.78 107 PRO A CA 1
ATOM 818 C C . PRO A 1 107 ? -28.675 23.514 -30.339 1.00 46.78 107 PRO A C 1
ATOM 820 O O . PRO A 1 107 ? -29.856 23.730 -30.609 1.00 46.78 107 PRO A O 1
ATOM 823 N N . VAL A 1 108 ? -27.829 22.971 -31.217 1.00 58.75 108 VAL A N 1
ATOM 824 C CA . VAL A 1 108 ? -28.198 22.453 -32.547 1.00 58.75 108 VAL A CA 1
ATOM 825 C C . VAL A 1 108 ? -28.739 21.021 -32.394 1.00 58.75 108 VAL A C 1
ATOM 827 O O . VAL A 1 108 ? -28.094 20.215 -31.717 1.00 58.75 108 VAL A O 1
ATOM 830 N N . PRO A 1 109 ? -29.893 20.657 -32.987 1.00 47.38 109 PRO A N 1
ATOM 831 C CA . PRO A 1 109 ? -30.408 19.295 -32.897 1.00 47.38 109 PRO A CA 1
ATOM 832 C C . PRO A 1 109 ? -29.579 18.342 -33.769 1.00 47.38 109 PRO A C 1
ATOM 834 O O . PRO A 1 109 ? -29.208 18.665 -34.897 1.00 47.38 109 PRO A O 1
ATOM 837 N N . ALA A 1 110 ? -29.291 17.154 -33.234 1.00 55.22 110 ALA A N 1
ATOM 838 C CA . ALA A 1 110 ? -28.520 16.120 -33.913 1.00 55.22 110 ALA A CA 1
ATOM 839 C C . ALA A 1 110 ? -29.281 15.574 -35.135 1.00 55.22 110 ALA A C 1
ATOM 841 O O . ALA A 1 110 ? -30.317 14.926 -34.995 1.00 55.22 110 ALA A O 1
ATOM 842 N N . VAL A 1 111 ? -28.746 15.814 -36.333 1.00 54.31 111 VAL A N 1
ATOM 843 C CA . VAL A 1 111 ? -29.169 15.145 -37.568 1.00 54.31 111 VAL A CA 1
ATOM 844 C C . VAL A 1 111 ? -28.415 13.819 -37.653 1.00 54.31 111 VAL A C 1
ATOM 846 O O . VAL A 1 111 ? -27.197 13.802 -37.814 1.00 54.31 111 VAL A O 1
ATOM 849 N N . ILE A 1 112 ? -29.130 12.704 -37.512 1.00 54.88 112 ILE A N 1
ATOM 850 C CA . ILE A 1 112 ? -28.590 11.362 -37.755 1.00 54.88 112 ILE A CA 1
ATOM 851 C C . ILE A 1 112 ? -28.596 11.146 -39.273 1.00 54.88 112 ILE A C 1
ATOM 853 O O . ILE A 1 112 ? -29.662 11.159 -39.884 1.00 54.88 112 ILE A O 1
ATOM 857 N N . GLN A 1 113 ? -27.422 10.975 -39.888 1.00 53.31 113 GLN A N 1
ATOM 858 C CA . GLN A 1 113 ? -27.312 10.618 -41.307 1.00 53.31 113 GLN A CA 1
ATOM 859 C C . GLN A 1 113 ? -27.490 9.094 -41.468 1.00 53.31 113 GLN A C 1
ATOM 861 O O . GLN A 1 113 ? -26.669 8.348 -40.933 1.00 53.31 113 GLN A O 1
ATOM 866 N N . PRO A 1 114 ? -28.532 8.607 -42.173 1.00 52.41 114 PRO A N 1
ATOM 867 C CA . PRO A 1 114 ? -28.819 7.173 -42.295 1.00 52.41 114 PRO A CA 1
ATOM 868 C C . PRO A 1 114 ? -27.896 6.434 -43.277 1.00 52.41 114 PRO A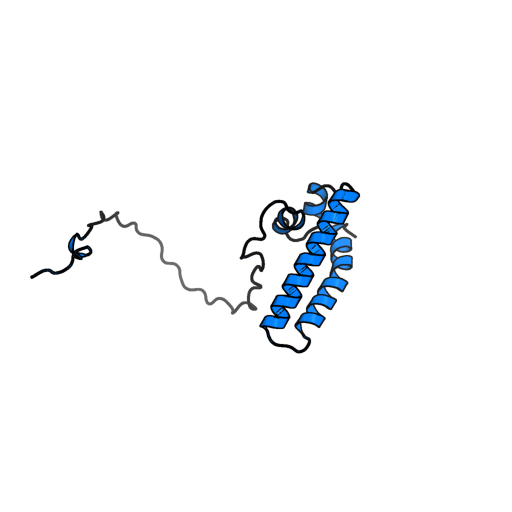 C 1
ATOM 870 O O . PRO A 1 114 ? -27.898 5.208 -43.316 1.00 52.41 114 PRO A O 1
ATOM 873 N N . GLU A 1 115 ? -27.081 7.161 -44.041 1.00 57.34 115 GLU A N 1
ATOM 874 C CA . GLU A 1 115 ? -26.226 6.617 -45.106 1.00 57.34 115 GLU A CA 1
ATOM 875 C C . GLU A 1 115 ? -25.054 5.756 -44.578 1.00 57.34 115 GLU A C 1
ATOM 877 O O . GLU A 1 115 ? -24.361 5.105 -45.354 1.00 57.34 115 GLU A O 1
ATOM 882 N N . LEU A 1 116 ? -24.800 5.752 -43.261 1.00 51.16 116 LEU A N 1
ATOM 883 C CA . LEU A 1 116 ? -23.627 5.107 -42.653 1.00 51.16 116 LEU A CA 1
ATOM 884 C C . LEU A 1 116 ? -23.805 3.605 -42.344 1.00 51.16 116 LEU A C 1
ATOM 886 O O . LEU A 1 116 ? -22.871 2.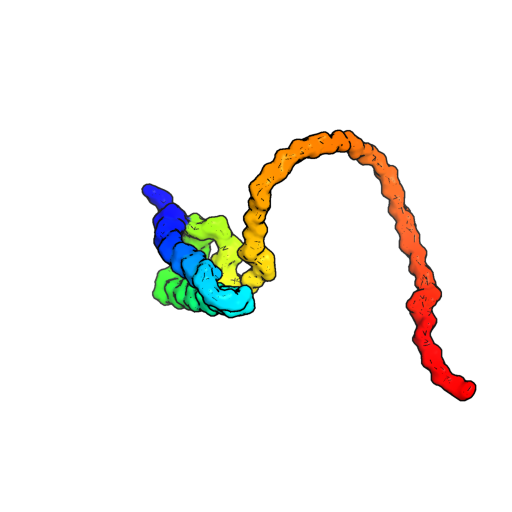986 -41.840 1.00 51.16 116 LEU A O 1
ATOM 890 N N . PHE A 1 117 ? -24.985 3.028 -42.607 1.00 59.31 117 PHE A N 1
ATOM 891 C CA . PHE A 1 117 ? -25.318 1.624 -42.299 1.00 59.31 117 PHE A CA 1
ATOM 892 C C . PHE A 1 117 ? -25.733 0.801 -43.527 1.00 59.31 117 PHE A C 1
ATOM 894 O O . PHE A 1 117 ? -26.450 -0.191 -43.394 1.00 59.31 117 PHE A O 1
ATOM 901 N N . ALA A 1 118 ? -25.309 1.192 -44.728 1.00 56.41 118 ALA A N 1
ATOM 902 C CA . ALA A 1 118 ? -25.446 0.322 -45.888 1.00 56.41 118 ALA A CA 1
ATOM 903 C C . ALA A 1 118 ? -24.332 -0.737 -45.877 1.00 56.41 118 ALA A C 1
ATOM 905 O O . ALA A 1 118 ? -23.292 -0.547 -46.493 1.00 56.41 118 ALA A O 1
ATOM 906 N N . ASP A 1 119 ? -24.578 -1.846 -45.186 1.00 56.28 119 ASP A N 1
ATOM 907 C CA . ASP A 1 119 ? -23.917 -3.126 -45.437 1.00 56.28 119 ASP A CA 1
ATOM 908 C C . ASP A 1 119 ? -24.996 -4.204 -45.437 1.00 56.28 119 ASP A C 1
ATOM 910 O O . ASP A 1 119 ? -25.549 -4.479 -44.376 1.00 56.28 119 ASP A O 1
ATOM 914 N N . VAL A 1 120 ? -25.277 -4.807 -46.597 1.00 51.41 120 VAL A N 1
ATOM 915 C CA . VAL A 1 120 ? -25.608 -6.239 -46.708 1.00 51.41 120 VAL A CA 1
ATOM 916 C C . VAL A 1 120 ? -25.226 -6.724 -48.114 1.00 51.41 120 VAL A C 1
ATOM 918 O O . VAL A 1 120 ? -25.857 -6.356 -49.101 1.00 51.41 120 VAL A O 1
ATOM 921 N N . ASP A 1 121 ? -24.156 -7.515 -48.152 1.00 49.66 121 ASP A N 1
ATOM 922 C CA . ASP A 1 121 ? -23.964 -8.791 -48.854 1.00 49.66 121 ASP A CA 1
ATOM 923 C C . ASP A 1 121 ? -24.574 -9.028 -50.250 1.00 49.66 121 ASP A C 1
ATOM 925 O O . ASP A 1 121 ? -25.771 -8.901 -50.502 1.00 49.66 121 ASP A O 1
ATOM 929 N N . GLY A 1 122 ? -23.712 -9.505 -51.153 1.00 47.97 122 GLY A N 1
ATOM 930 C CA . GLY A 1 122 ? -24.077 -9.927 -52.501 1.00 47.97 122 GLY A CA 1
ATOM 931 C C . GLY A 1 122 ? -24.862 -11.237 -52.592 1.00 47.97 122 GLY A C 1
ATOM 932 O O . GLY A 1 122 ? -24.844 -12.064 -51.685 1.00 47.97 122 GLY A O 1
ATOM 933 N N . ALA A 1 123 ? -25.484 -11.448 -53.754 1.00 42.69 123 ALA A N 1
ATOM 934 C CA . ALA A 1 123 ? -25.776 -12.757 -54.334 1.00 42.69 123 ALA A CA 1
ATOM 935 C C . ALA A 1 123 ? -26.225 -12.608 -55.802 1.00 42.69 123 ALA A C 1
ATOM 937 O O . ALA A 1 123 ? -27.003 -11.706 -56.112 1.00 42.69 123 ALA A O 1
ATOM 938 N N . ALA A 1 124 ? -25.793 -13.587 -56.610 1.00 44.31 124 ALA A N 1
ATOM 939 C CA . ALA A 1 124 ? -26.126 -13.911 -58.008 1.00 44.31 124 ALA A CA 1
ATOM 940 C C . ALA A 1 124 ? -25.344 -13.182 -59.114 1.00 44.31 124 ALA A C 1
ATOM 942 O O . ALA A 1 124 ? -25.686 -12.034 -59.470 1.00 44.31 124 ALA A O 1
#

Sequence (124 aa):
MTRKHEAAALAARGIDAIRDAYLTGGSDAQRVAALIEIAGAAAALARTVARFRHVDRVELFELVSRRSDVLPVLGRGQWLPTMTYHVPAPGKRRVRRRSNTSTAEVPVPAVIQPELFADVDGAA

Solvent-accessible surface area (backbone atoms only — not comparable to full-atom values): 8170 Å² total; per-residue (Å²): 133,57,71,38,57,56,52,47,60,64,46,46,62,58,53,51,52,52,50,51,59,59,72,45,90,77,54,71,67,57,41,52,51,51,51,51,52,51,52,52,53,52,29,55,50,51,34,50,51,34,66,77,65,67,57,56,68,72,60,47,49,67,43,44,95,55,57,82,52,53,43,30,43,62,70,49,70,70,78,57,94,63,75,73,71,77,78,77,71,84,76,76,82,79,78,87,75,86,86,83,84,90,80,92,82,82,90,77,83,87,81,83,74,76,79,83,69,85,76,82,83,89,83,135

Organism: NCBI:txid2807577

Secondary structure (DSSP, 8-state):
--HHHHHHHHHHHHHHHHHHHHHSSS-HHHHHHHHHHHHHHHHHHHHHHHHHHT--HHHHHHHSS-GGGHHHHTTSS---TT-SPPPPPSPP-PPPPPP------PPPP----GGGG-------

Foldseek 3Di:
DDLLVVLVVVCVVVVVVLVVLLVDDDDPVVNVVVVVVSLVVQLVVVLVCCVVVVDDLVVVCVNDPDNLVSCVSNVHDHDDPCVVPDDDDPDDPDDDDDDDDDDDDDDDDDDDDPPPPPDDDDDD

pLDDT: mean 73.45, std 18.12, range [40.12, 93.5]